Protein AF-A4NYS2-F1 (afdb_monomer)

Radius of gyration: 19.27 Å; Cα contacts (8 Å, |Δi|>4): 78; chains: 1; bounding box: 46×51×40 Å

InterPro domains:
  IPR000281 Helix-turn-helix protein RpiR [PF01418] (6-81)
  IPR000281 Helix-turn-helix protein RpiR [PS51071] (5-81)
  IPR009057 Homedomain-like superfamily [SSF46689] (6-81)
  IPR036388 Winged helix-like DNA-binding domain superfamily [G3DSA:1.10.10.10] (4-113)
  IPR046348 SIS domain superfamily [SSF53697] (89-141)
  IPR047640 HTH-type transcriptional regulator RpiR-like [PTHR30514] (5-140)

Sequence (148 aa):
MAKSGNVLNKIGSLYQSLTKSEKKIADTILRSPDLVSQCSLSEIAKHLQVGEATLVRFCRTIGFKGFSEFKLELSIELATKDNQDESILETEIMPSDDSLTIAQKLQTAVANVMEETINLLDLKQLEEVVKVLKKARRIFYLVWVHLA

Organism: NCBI:txid375063

Structure (mmCIF, N/CA/C/O backbone):
data_AF-A4NYS2-F1
#
_entry.id   AF-A4NYS2-F1
#
loop_
_atom_site.group_PDB
_atom_site.id
_atom_site.type_symbol
_atom_site.label_atom_id
_atom_site.label_alt_id
_atom_site.label_comp_id
_atom_site.label_asym_id
_atom_site.label_entity_id
_atom_site.label_seq_id
_atom_site.pdbx_PDB_ins_code
_atom_site.Cartn_x
_atom_site.Cartn_y
_atom_site.Cartn_z
_atom_site.occupancy
_atom_site.B_iso_or_equiv
_atom_site.auth_seq_id
_atom_site.auth_comp_id
_atom_site.auth_asym_id
_atom_site.auth_atom_id
_atom_site.pdbx_PDB_model_num
ATOM 1 N N . MET A 1 1 ? 9.224 2.122 13.155 1.00 27.45 1 MET A N 1
ATOM 2 C CA . MET A 1 1 ? 10.019 1.061 12.501 1.00 27.45 1 MET A CA 1
ATOM 3 C C . MET A 1 1 ? 9.475 0.890 11.094 1.00 27.45 1 MET A C 1
ATOM 5 O O . MET A 1 1 ? 8.298 1.169 10.905 1.00 27.45 1 MET A O 1
ATOM 9 N N . ALA A 1 2 ? 10.367 0.644 10.135 1.00 27.70 2 ALA A N 1
ATOM 10 C CA . ALA A 1 2 ? 10.236 0.958 8.710 1.00 27.70 2 ALA A CA 1
ATOM 11 C C . ALA A 1 2 ? 8.881 0.577 8.080 1.00 27.70 2 ALA A C 1
ATOM 13 O O . ALA A 1 2 ? 8.457 -0.571 8.164 1.00 27.70 2 ALA A O 1
ATOM 14 N N . LYS A 1 3 ? 8.224 1.550 7.431 1.00 39.72 3 LYS A N 1
ATOM 15 C CA . LYS A 1 3 ? 7.167 1.289 6.447 1.00 39.72 3 LYS A CA 1
ATOM 16 C C . LYS A 1 3 ? 7.878 0.762 5.204 1.00 39.72 3 LYS A C 1
ATOM 18 O O . LYS A 1 3 ? 8.388 1.557 4.431 1.00 39.72 3 LYS A O 1
ATOM 23 N N . SER A 1 4 ? 8.019 -0.553 5.073 1.00 43.78 4 SER A N 1
ATOM 24 C CA . SER A 1 4 ? 8.558 -1.113 3.832 1.00 43.78 4 SER A CA 1
ATOM 25 C C . SER A 1 4 ? 7.522 -0.959 2.719 1.00 43.78 4 SER A C 1
ATOM 27 O O . SER A 1 4 ? 6.316 -1.042 2.973 1.00 43.78 4 SER A O 1
ATOM 29 N N . GLY A 1 5 ? 8.025 -0.644 1.528 1.00 60.72 5 GLY A N 1
ATOM 30 C CA . GLY A 1 5 ? 7.305 -0.091 0.390 1.00 60.72 5 GLY A CA 1
ATOM 31 C C . GLY A 1 5 ? 6.092 -0.900 -0.048 1.00 60.72 5 GLY A C 1
ATOM 32 O O . GLY A 1 5 ? 6.140 -2.116 -0.194 1.00 60.72 5 GLY A O 1
ATOM 33 N N . ASN A 1 6 ? 4.994 -0.181 -0.262 1.00 74.94 6 ASN A N 1
ATOM 34 C CA . ASN A 1 6 ? 3.846 -0.675 -1.013 1.00 74.94 6 ASN A CA 1
ATOM 35 C C . ASN A 1 6 ? 3.058 0.505 -1.611 1.00 74.94 6 ASN A C 1
ATOM 37 O O . ASN A 1 6 ? 1.827 0.538 -1.605 1.00 74.94 6 ASN A O 1
ATOM 41 N N . VAL A 1 7 ? 3.770 1.539 -2.069 1.00 88.44 7 VAL A N 1
ATOM 42 C CA . VAL A 1 7 ? 3.211 2.722 -2.732 1.00 88.44 7 VAL A CA 1
ATOM 43 C C . VAL A 1 7 ? 2.395 2.292 -3.947 1.00 88.44 7 VAL A C 1
ATOM 45 O O . VAL A 1 7 ? 1.254 2.735 -4.091 1.00 88.44 7 VAL A O 1
ATOM 48 N N . LEU A 1 8 ? 2.926 1.390 -4.778 1.00 89.75 8 LEU A N 1
ATOM 49 C CA . LEU A 1 8 ? 2.234 0.927 -5.984 1.00 89.75 8 LEU A CA 1
ATOM 50 C C . LEU A 1 8 ? 0.983 0.100 -5.647 1.00 89.75 8 LEU A C 1
ATOM 52 O O . LEU A 1 8 ? -0.095 0.387 -6.172 1.00 89.75 8 LEU A O 1
ATOM 56 N N . ASN A 1 9 ? 1.066 -0.838 -4.696 1.00 83.94 9 ASN A N 1
ATOM 57 C CA . ASN A 1 9 ? -0.106 -1.608 -4.250 1.00 83.94 9 ASN A CA 1
ATOM 58 C C . ASN A 1 9 ? -1.157 -0.731 -3.556 1.00 83.94 9 ASN A C 1
ATOM 60 O O . ASN A 1 9 ? -2.364 -0.951 -3.696 1.00 83.94 9 ASN A O 1
ATOM 64 N N . LYS A 1 10 ? -0.738 0.320 -2.846 1.00 86.50 10 LYS A N 1
ATOM 65 C CA . LYS A 1 10 ? -1.662 1.287 -2.247 1.00 86.50 10 LYS A CA 1
ATOM 66 C C . LYS A 1 10 ? -2.410 2.090 -3.308 1.00 86.50 10 LYS A C 1
ATOM 68 O O . LYS A 1 10 ? -3.615 2.294 -3.181 1.00 86.50 10 LYS A O 1
ATOM 73 N N . ILE A 1 11 ? -1.724 2.503 -4.373 1.00 90.81 11 ILE A N 1
ATOM 74 C CA . ILE A 1 11 ? -2.371 3.141 -5.525 1.00 90.81 11 ILE A CA 1
ATOM 75 C C . ILE A 1 11 ? -3.354 2.164 -6.186 1.00 90.81 11 ILE A C 1
ATOM 77 O O . ILE A 1 11 ? -4.489 2.550 -6.457 1.00 90.81 11 ILE A O 1
ATOM 81 N N . GLY A 1 12 ? -2.958 0.901 -6.383 1.00 87.06 12 GLY A N 1
ATOM 82 C CA . GLY A 1 12 ? -3.810 -0.144 -6.960 1.00 87.06 12 GLY A CA 1
ATOM 83 C C . GLY A 1 12 ? -5.080 -0.418 -6.146 1.00 87.06 12 GLY A C 1
ATOM 84 O O . GLY A 1 12 ? -6.180 -0.419 -6.694 1.00 87.06 12 GLY A O 1
ATOM 85 N N . SER A 1 13 ? -4.956 -0.575 -4.825 1.00 85.69 13 SER A N 1
ATOM 86 C CA . SER A 1 13 ? -6.094 -0.863 -3.935 1.00 85.69 13 SER A CA 1
ATOM 87 C C . SER A 1 13 ? -7.088 0.297 -3.823 1.00 85.69 13 SER A C 1
ATOM 89 O O . SER A 1 13 ? -8.293 0.073 -3.721 1.00 85.69 13 SER A O 1
ATOM 91 N N . LEU A 1 14 ? -6.611 1.542 -3.905 1.00 88.44 14 LEU A N 1
ATOM 92 C CA . LEU A 1 14 ? -7.468 2.728 -3.903 1.00 88.44 14 LEU A CA 1
ATOM 93 C C . LEU A 1 14 ? -8.000 3.086 -5.293 1.00 88.44 14 LEU A C 1
ATOM 95 O O . LEU A 1 14 ? -8.907 3.914 -5.382 1.00 88.44 14 LEU A O 1
ATOM 99 N N . TYR A 1 15 ? -7.495 2.470 -6.366 1.00 91.19 15 TYR A N 1
ATOM 100 C CA . TYR A 1 15 ? -7.711 2.919 -7.742 1.00 91.19 15 TYR A CA 1
ATOM 101 C C . TYR A 1 15 ? -9.186 3.142 -8.087 1.00 91.19 15 TYR A C 1
ATOM 103 O O . TYR A 1 15 ? -9.545 4.156 -8.685 1.00 91.19 15 TYR A O 1
ATOM 111 N N . GLN A 1 16 ? -10.075 2.237 -7.668 1.00 91.56 16 GLN A N 1
ATOM 112 C CA . GLN A 1 16 ? -11.504 2.347 -7.977 1.00 91.56 16 GLN A CA 1
ATOM 113 C C . GLN A 1 16 ? -12.201 3.513 -7.267 1.00 91.56 16 GLN A C 1
ATOM 115 O O . GLN A 1 16 ? -13.175 4.044 -7.797 1.00 91.56 16 GLN A O 1
ATOM 120 N N . SER A 1 17 ? -11.675 3.947 -6.121 1.00 90.50 17 SER A N 1
ATOM 121 C CA . SER A 1 17 ? -12.186 5.090 -5.358 1.00 90.50 17 SER A CA 1
ATOM 122 C C . SER A 1 17 ? -11.699 6.449 -5.880 1.00 90.50 17 SER A C 1
ATOM 124 O O . SER A 1 17 ? -12.216 7.484 -5.463 1.00 90.50 17 SER A O 1
ATOM 126 N N . LEU A 1 18 ? -10.732 6.462 -6.804 1.00 92.00 18 LEU A N 1
ATOM 127 C CA . LEU A 1 18 ? -10.138 7.685 -7.337 1.00 92.00 18 LEU A CA 1
ATOM 128 C C . LEU A 1 18 ? -11.061 8.397 -8.336 1.00 92.00 18 LEU A C 1
ATOM 130 O O . LEU A 1 18 ? -11.731 7.775 -9.168 1.00 92.00 18 LEU A O 1
ATOM 134 N N . THR A 1 19 ? -11.027 9.730 -8.321 1.00 91.88 19 THR A N 1
ATOM 135 C CA . THR A 1 19 ? -11.664 10.558 -9.356 1.00 91.88 19 THR A CA 1
ATOM 136 C C . THR A 1 19 ? -10.990 10.366 -10.720 1.00 91.88 19 THR A C 1
ATOM 138 O O . THR A 1 19 ? -9.867 9.878 -10.817 1.00 91.88 19 THR A O 1
ATOM 141 N N . LYS A 1 20 ? -11.632 10.806 -11.813 1.00 89.44 20 LYS A N 1
ATOM 142 C CA . LYS A 1 20 ? -11.051 10.708 -13.171 1.00 89.44 20 LYS A CA 1
ATOM 143 C C . LYS A 1 20 ? -9.654 11.339 -13.270 1.00 8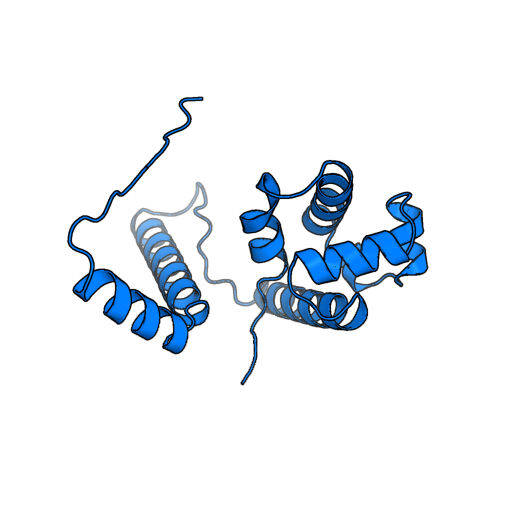9.44 20 LYS A C 1
ATOM 145 O O . LYS A 1 20 ? -8.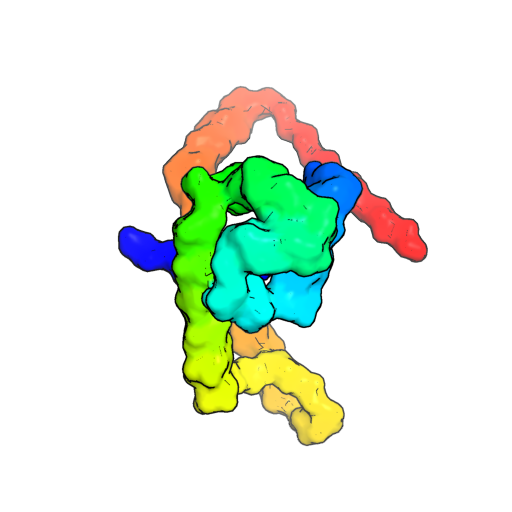761 10.764 -13.885 1.00 89.44 20 LYS A O 1
ATOM 150 N N . SER A 1 21 ? -9.467 12.505 -12.655 1.00 87.62 21 SER A N 1
ATOM 151 C CA . SER A 1 21 ? -8.180 13.208 -12.661 1.00 87.62 21 SER A CA 1
ATOM 152 C C . SER A 1 21 ? -7.123 12.478 -11.834 1.00 87.62 21 SER A C 1
ATOM 154 O O . SER A 1 21 ? -5.966 12.434 -12.233 1.00 87.62 21 SER A O 1
ATOM 156 N N . GLU A 1 22 ? -7.512 11.867 -10.714 1.00 92.56 22 GLU A N 1
ATOM 157 C CA 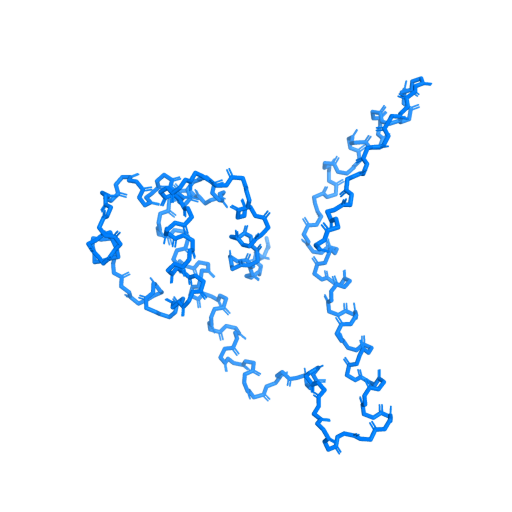. GLU A 1 22 ? -6.609 11.070 -9.877 1.00 92.56 22 GLU A CA 1
ATOM 158 C C . GLU A 1 22 ? -6.250 9.731 -10.529 1.00 92.56 22 GLU A C 1
ATOM 160 O O . GLU A 1 22 ? -5.099 9.319 -10.440 1.00 92.56 22 GLU A O 1
ATOM 165 N N . LYS A 1 23 ? -7.177 9.091 -11.256 1.00 94.31 23 LYS A N 1
ATOM 166 C CA . LYS A 1 23 ? -6.887 7.886 -12.049 1.00 94.31 23 LYS A CA 1
ATOM 167 C C . LYS A 1 23 ? -5.814 8.148 -13.103 1.00 94.31 23 LYS A C 1
ATOM 169 O O . LYS A 1 23 ? -4.884 7.366 -13.208 1.00 94.31 23 LYS A O 1
ATOM 174 N N . LYS A 1 24 ? -5.857 9.295 -13.795 1.00 91.50 24 LYS A N 1
ATOM 175 C CA . LYS A 1 24 ? -4.802 9.690 -14.751 1.00 91.50 24 LYS A CA 1
ATOM 176 C C . LYS A 1 24 ? -3.419 9.786 -14.089 1.00 91.50 24 LYS A C 1
ATOM 178 O O . LYS A 1 24 ? -2.412 9.389 -14.678 1.00 91.50 24 LYS A O 1
ATOM 183 N N . ILE A 1 25 ? -3.372 10.321 -12.867 1.00 94.19 25 ILE A N 1
ATOM 184 C CA . ILE A 1 25 ? -2.139 10.416 -12.077 1.00 94.19 25 ILE A CA 1
ATOM 185 C C . ILE A 1 25 ? -1.670 9.008 -11.686 1.00 94.19 25 ILE A C 1
ATOM 187 O O . ILE A 1 25 ? -0.519 8.660 -11.938 1.00 94.19 25 ILE A O 1
ATOM 191 N N . ALA A 1 26 ? -2.575 8.189 -11.144 1.00 94.31 26 ALA A N 1
ATOM 192 C CA . ALA A 1 26 ? -2.311 6.808 -10.754 1.00 94.31 26 ALA A CA 1
ATOM 193 C C . ALA A 1 26 ? -1.799 5.953 -11.923 1.00 94.31 26 ALA A C 1
ATOM 195 O O . ALA A 1 26 ? -0.769 5.307 -11.781 1.00 94.31 26 ALA A O 1
ATOM 196 N N . ASP A 1 27 ? -2.446 6.007 -13.089 1.00 92.94 27 ASP A N 1
ATOM 197 C CA . ASP A 1 27 ? -2.046 5.266 -14.292 1.00 92.94 27 ASP A CA 1
ATOM 198 C C . ASP A 1 27 ? -0.610 5.583 -14.709 1.00 92.94 27 ASP A C 1
ATOM 200 O O . ASP A 1 27 ? 0.147 4.695 -15.088 1.00 92.94 27 ASP A O 1
ATOM 204 N N . THR A 1 28 ? -0.222 6.854 -14.635 1.00 90.12 28 THR A N 1
ATOM 205 C CA . THR A 1 28 ? 1.131 7.279 -15.015 1.00 90.12 28 THR A CA 1
ATOM 206 C C . THR A 1 28 ? 2.169 6.778 -14.021 1.00 90.12 28 THR A C 1
ATOM 208 O O . THR A 1 28 ? 3.219 6.297 -14.433 1.00 90.12 28 THR A O 1
ATOM 211 N N . ILE A 1 29 ? 1.867 6.851 -12.721 1.00 92.12 29 ILE A N 1
ATOM 212 C CA . ILE A 1 29 ? 2.757 6.337 -11.674 1.00 92.12 29 ILE A CA 1
ATOM 213 C C . ILE A 1 29 ? 2.902 4.816 -11.797 1.00 92.12 29 ILE A C 1
ATOM 215 O O . ILE A 1 29 ? 4.014 4.313 -11.716 1.00 92.12 29 ILE A O 1
ATOM 219 N N . LEU A 1 30 ? 1.805 4.089 -12.036 1.00 90.62 30 LEU A N 1
ATOM 220 C CA . LEU A 1 30 ? 1.813 2.629 -12.176 1.00 90.62 30 LEU A CA 1
ATOM 221 C C . LEU A 1 30 ? 2.524 2.155 -13.451 1.00 90.62 30 LEU A C 1
ATOM 223 O O . LEU A 1 30 ? 3.140 1.095 -13.441 1.00 90.62 30 LEU A O 1
ATOM 227 N N . ARG A 1 31 ? 2.444 2.916 -14.551 1.00 91.12 31 ARG A N 1
ATOM 228 C CA . ARG A 1 31 ? 3.113 2.573 -15.820 1.00 91.12 31 ARG A CA 1
ATOM 229 C C . ARG A 1 31 ? 4.590 2.940 -15.854 1.00 91.12 31 ARG A C 1
ATOM 231 O O . ARG A 1 31 ? 5.336 2.338 -16.619 1.00 91.12 31 ARG A O 1
ATOM 238 N N . SER A 1 32 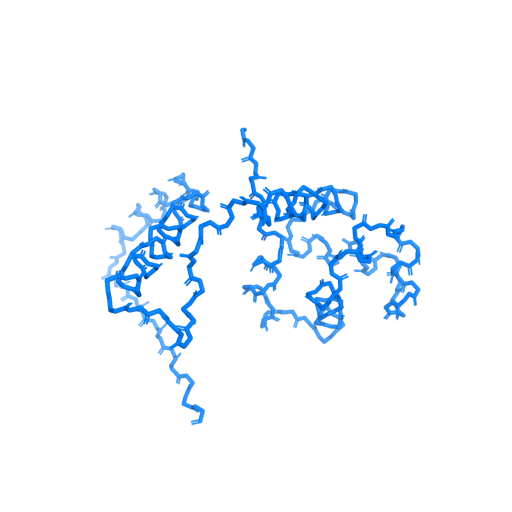? 5.000 3.976 -15.130 1.00 89.19 32 SER A N 1
ATOM 239 C CA . SER A 1 32 ? 6.364 4.512 -15.212 1.00 89.19 32 SER A CA 1
ATOM 240 C C . SER A 1 32 ? 6.846 5.019 -13.849 1.00 89.19 32 SER A C 1
ATOM 242 O O . SER A 1 32 ? 7.113 6.216 -13.700 1.00 89.19 32 SER A O 1
ATOM 244 N N . PRO A 1 33 ? 6.944 4.142 -12.836 1.00 90.38 33 PRO A N 1
ATOM 245 C CA . PRO A 1 33 ? 7.293 4.551 -11.480 1.00 90.38 33 PRO A CA 1
ATOM 246 C C . PRO A 1 33 ? 8.718 5.122 -11.384 1.00 90.38 33 PRO A C 1
ATOM 248 O O . PRO A 1 33 ? 8.931 6.080 -10.640 1.00 90.38 33 PRO A O 1
ATOM 251 N N . ASP A 1 34 ? 9.657 4.636 -12.201 1.00 89.88 34 ASP A N 1
ATOM 252 C CA . ASP A 1 34 ? 11.047 5.118 -12.263 1.00 89.88 34 ASP A CA 1
ATOM 253 C C . ASP A 1 34 ? 11.151 6.572 -12.721 1.00 89.88 34 ASP A C 1
ATOM 255 O O . ASP A 1 34 ? 11.895 7.373 -12.159 1.00 89.88 34 ASP A O 1
ATOM 259 N N . LEU A 1 35 ? 10.334 6.957 -13.705 1.00 89.12 35 LEU A N 1
ATOM 260 C CA . LEU A 1 35 ? 10.248 8.346 -14.152 1.00 89.12 35 LEU A CA 1
ATOM 261 C C . LEU A 1 35 ? 9.813 9.251 -12.989 1.00 89.12 35 LEU A C 1
ATOM 263 O O . LEU A 1 35 ? 10.387 10.315 -12.753 1.00 89.12 35 LEU A O 1
ATOM 267 N N . VAL A 1 36 ? 8.796 8.818 -12.240 1.00 90.31 36 VAL A N 1
ATOM 268 C CA . VAL A 1 36 ? 8.246 9.584 -11.115 1.00 90.31 36 VAL A CA 1
ATOM 269 C C . VAL A 1 36 ? 9.239 9.677 -9.955 1.00 90.31 36 VAL A C 1
ATOM 271 O O . VAL A 1 36 ? 9.326 10.724 -9.307 1.00 90.31 36 VAL A O 1
ATOM 274 N N . SER A 1 37 ? 10.020 8.624 -9.714 1.00 91.00 37 SER A N 1
ATOM 275 C CA . SER A 1 37 ? 11.044 8.597 -8.667 1.00 91.00 37 SER A CA 1
ATOM 276 C C . SER A 1 37 ? 12.262 9.470 -8.994 1.00 91.00 37 SER A C 1
ATOM 278 O O . SER A 1 37 ? 12.964 9.906 -8.082 1.00 91.00 37 SER A O 1
ATOM 280 N N . GLN A 1 38 ? 12.482 9.819 -10.264 1.00 90.12 38 GLN A N 1
ATOM 281 C CA . GLN A 1 38 ? 13.610 10.650 -10.692 1.00 90.12 38 GLN A CA 1
ATOM 282 C C . GLN A 1 38 ? 13.221 12.127 -10.867 1.00 90.12 38 GLN A C 1
ATOM 284 O O . GLN A 1 38 ? 13.932 13.011 -10.385 1.00 90.12 38 GLN A O 1
ATOM 289 N N . CYS A 1 39 ? 12.046 12.431 -11.419 1.00 91.94 39 CYS A N 1
ATOM 290 C CA . CYS A 1 39 ? 11.623 13.805 -11.717 1.00 91.94 39 CYS A CA 1
ATOM 291 C C . CYS A 1 39 ? 11.125 14.611 -10.500 1.00 91.94 39 CYS A C 1
ATOM 293 O O . CYS A 1 39 ? 10.662 14.086 -9.485 1.00 91.94 39 CYS A O 1
ATOM 295 N N . SER A 1 40 ? 11.211 15.933 -10.587 1.00 94.31 40 SER A N 1
ATOM 296 C CA . SER A 1 40 ? 10.654 16.877 -9.614 1.00 94.31 40 SER A CA 1
ATOM 297 C C . SER A 1 40 ? 9.122 16.986 -9.697 1.00 94.31 40 SER A C 1
ATOM 299 O O . SER A 1 40 ? 8.488 16.553 -10.661 1.00 94.31 40 SER A O 1
ATOM 301 N N . LEU A 1 41 ? 8.512 17.603 -8.676 1.00 93.88 41 LEU A N 1
ATOM 302 C CA . LEU A 1 41 ? 7.066 17.864 -8.615 1.00 93.88 41 LEU A CA 1
ATOM 303 C C . LEU A 1 41 ? 6.572 18.627 -9.853 1.00 93.88 41 LEU A C 1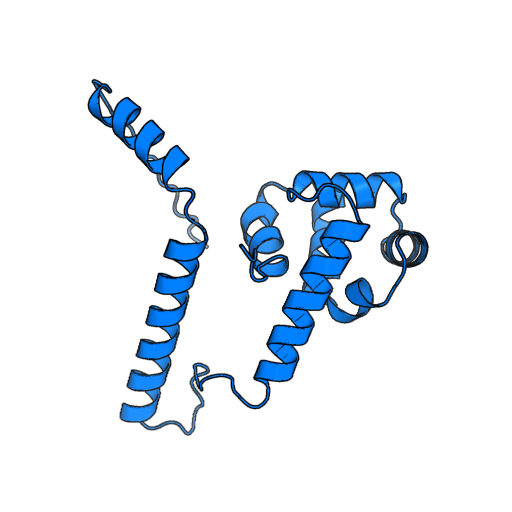
ATOM 305 O O . LEU A 1 41 ? 5.565 18.245 -10.446 1.00 93.88 41 LEU A O 1
ATOM 309 N N . SER A 1 42 ? 7.287 19.681 -10.246 1.00 94.75 42 SER A N 1
ATOM 310 C CA . SER A 1 42 ? 6.924 20.537 -11.377 1.00 94.75 42 SER A CA 1
ATOM 311 C C . SER A 1 42 ? 7.012 19.788 -12.710 1.00 94.75 42 SER A C 1
ATOM 313 O O . SER A 1 42 ? 6.120 19.907 -13.551 1.00 94.75 42 SER A O 1
ATOM 315 N N . GLU A 1 43 ? 8.039 18.957 -12.890 1.00 94.06 43 GLU A N 1
ATOM 316 C CA . GLU A 1 43 ? 8.224 18.128 -14.086 1.00 94.06 43 GLU A CA 1
ATOM 317 C C . GLU A 1 43 ? 7.121 17.078 -14.226 1.00 94.06 43 GLU A C 1
ATOM 319 O O . GLU A 1 43 ? 6.517 16.963 -15.294 1.00 94.06 43 GLU A O 1
ATOM 324 N N . ILE A 1 44 ? 6.789 16.367 -13.143 1.00 92.88 44 ILE A N 1
ATOM 325 C CA . ILE A 1 44 ? 5.715 15.366 -13.164 1.00 92.88 44 ILE A CA 1
ATOM 326 C C . ILE A 1 44 ? 4.348 16.019 -13.344 1.00 92.88 44 ILE A C 1
ATOM 328 O O . ILE A 1 44 ? 3.540 15.538 -14.139 1.00 92.88 44 ILE A O 1
ATOM 332 N N . ALA A 1 45 ? 4.087 17.143 -12.674 1.00 92.44 45 ALA A N 1
ATOM 333 C CA . ALA A 1 45 ? 2.855 17.903 -12.857 1.00 92.44 45 ALA A CA 1
ATOM 334 C C . ALA A 1 45 ? 2.678 18.332 -14.325 1.00 92.44 45 ALA A C 1
ATOM 336 O O . ALA A 1 45 ? 1.603 18.153 -14.905 1.00 92.44 45 ALA A O 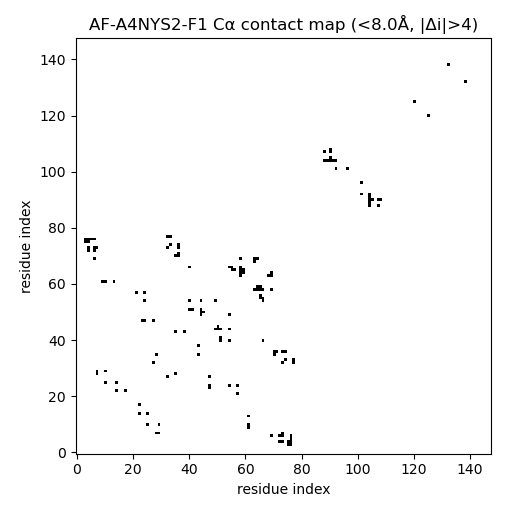1
ATOM 337 N N . LYS A 1 46 ? 3.758 18.801 -14.963 1.00 93.19 46 LYS A N 1
ATOM 338 C CA . LYS A 1 46 ? 3.774 19.159 -16.384 1.00 93.19 46 LYS A CA 1
ATOM 339 C C . LYS A 1 46 ? 3.553 17.948 -17.293 1.00 93.19 46 LYS A C 1
ATOM 341 O O . LYS A 1 46 ? 2.721 18.029 -18.194 1.00 93.19 46 LYS A O 1
ATOM 346 N N . HIS A 1 47 ? 4.236 16.831 -17.039 1.00 89.44 47 HIS A N 1
ATOM 347 C CA . HIS A 1 47 ? 4.074 15.584 -17.795 1.00 89.44 47 HIS A CA 1
ATOM 348 C C . HIS A 1 47 ? 2.625 15.070 -17.746 1.00 89.44 47 HIS A C 1
ATOM 350 O O . HIS A 1 47 ? 2.039 14.693 -18.758 1.00 89.44 47 HIS A O 1
ATOM 356 N N . LEU A 1 48 ? 2.007 15.140 -16.567 1.00 88.75 48 LEU A N 1
ATOM 357 C CA . LEU A 1 48 ? 0.622 14.739 -16.323 1.00 88.75 48 LEU A CA 1
ATOM 358 C C . LEU A 1 48 ? -0.422 15.750 -16.814 1.00 88.75 48 LEU A C 1
ATOM 360 O O . LEU A 1 48 ? -1.613 15.420 -16.873 1.00 88.75 48 LEU A O 1
ATOM 364 N N . GLN A 1 49 ? 0.002 16.965 -17.174 1.00 90.31 49 GLN A N 1
ATOM 365 C CA . GLN A 1 49 ? -0.866 18.113 -17.454 1.00 90.31 49 GLN A CA 1
ATOM 366 C C . GLN A 1 49 ? -1.835 18.393 -16.293 1.00 90.31 49 GLN A C 1
ATOM 368 O O . GLN A 1 49 ? -3.042 18.545 -16.481 1.00 90.31 49 GLN A O 1
ATOM 373 N N . VAL A 1 50 ? -1.303 18.420 -15.071 1.00 90.62 50 VAL A N 1
ATOM 374 C CA . VAL A 1 50 ? -2.034 18.770 -13.847 1.00 90.62 50 VAL A CA 1
ATOM 375 C C . VAL A 1 50 ? -1.299 19.885 -13.109 1.00 90.62 50 VAL A C 1
ATOM 377 O O . VAL A 1 50 ? -0.099 20.069 -13.276 1.00 90.62 50 VAL A O 1
ATOM 380 N N . GLY A 1 51 ? -2.003 20.642 -12.267 1.00 94.12 51 GLY A N 1
ATOM 381 C CA . GLY A 1 51 ? -1.339 21.594 -11.373 1.00 94.12 51 GLY A CA 1
ATOM 382 C C . GLY A 1 51 ? -0.565 20.876 -10.262 1.00 94.12 51 GLY A C 1
ATOM 383 O O . GLY A 1 51 ? -1.018 19.845 -9.764 1.00 94.12 51 GLY A O 1
ATOM 384 N N . GLU A 1 52 ? 0.549 21.448 -9.800 1.00 95.31 52 GLU A N 1
ATOM 385 C CA . GLU A 1 52 ? 1.347 20.892 -8.691 1.00 95.31 52 GLU A CA 1
ATOM 386 C C . GLU A 1 52 ? 0.504 20.652 -7.429 1.00 95.31 52 GLU A C 1
ATOM 388 O O . GLU A 1 52 ? 0.587 19.599 -6.800 1.00 95.31 52 GLU A O 1
ATOM 393 N N . ALA A 1 53 ? -0.401 21.583 -7.106 1.00 94.88 53 ALA A N 1
ATOM 394 C CA . ALA A 1 53 ? -1.339 21.438 -5.993 1.00 94.88 53 ALA A CA 1
ATOM 395 C C . ALA A 1 53 ? -2.272 20.222 -6.148 1.00 94.88 53 ALA A C 1
ATOM 397 O O . ALA A 1 53 ? -2.703 19.634 -5.158 1.00 94.88 53 ALA A O 1
ATOM 398 N N . THR A 1 54 ? -2.605 19.834 -7.380 1.00 94.06 54 THR A N 1
ATOM 399 C CA . THR A 1 54 ? -3.395 18.628 -7.660 1.00 94.06 54 THR A CA 1
ATOM 400 C C . THR A 1 54 ? -2.571 17.371 -7.413 1.00 94.06 54 THR A C 1
ATOM 402 O O . THR A 1 54 ? -3.077 16.457 -6.768 1.00 94.06 54 THR A O 1
ATOM 405 N N . LEU A 1 55 ? -1.298 17.347 -7.821 1.00 94.88 55 LEU A N 1
ATOM 406 C CA . LEU A 1 55 ? -0.417 16.212 -7.541 1.00 94.88 55 LEU A CA 1
ATOM 407 C C . LEU A 1 55 ? -0.159 16.049 -6.035 1.00 94.88 55 LEU A C 1
ATOM 409 O O . LEU A 1 55 ? -0.263 14.948 -5.503 1.00 94.88 55 LEU A O 1
ATOM 413 N N . VAL A 1 56 ? 0.075 17.148 -5.312 1.00 95.81 56 VAL A N 1
ATOM 414 C CA . VAL A 1 56 ? 0.233 17.118 -3.847 1.00 95.81 56 VAL A CA 1
ATOM 415 C C . VAL A 1 56 ? -1.044 16.638 -3.153 1.00 95.81 56 VAL A C 1
ATOM 417 O O . VAL A 1 56 ? -0.965 15.865 -2.196 1.00 95.81 56 VAL A O 1
ATOM 420 N N . ARG A 1 57 ? -2.225 17.069 -3.623 1.00 94.38 57 ARG A N 1
ATOM 421 C CA . ARG A 1 57 ? -3.509 16.566 -3.111 1.00 94.38 57 ARG A CA 1
ATOM 422 C C . ARG A 1 57 ? -3.667 15.073 -3.358 1.00 94.38 57 ARG A C 1
ATOM 424 O O . ARG A 1 57 ? -4.014 14.378 -2.416 1.00 94.38 57 ARG A O 1
ATOM 431 N N . PHE A 1 58 ? -3.331 14.582 -4.549 1.00 95.56 58 PHE A N 1
ATOM 432 C CA . PHE A 1 58 ? -3.345 13.150 -4.844 1.00 95.56 58 PHE A CA 1
ATOM 433 C C . PHE A 1 58 ? -2.456 12.358 -3.875 1.00 95.56 58 PHE A C 1
ATOM 435 O O . PHE A 1 58 ? -2.932 11.403 -3.266 1.00 95.56 58 PHE A O 1
ATOM 442 N N . CYS A 1 59 ? -1.207 12.791 -3.643 1.00 94.94 59 CYS A N 1
ATOM 443 C CA . CYS A 1 59 ? -0.315 12.146 -2.669 1.00 94.94 59 CYS A CA 1
ATOM 444 C C . CYS A 1 59 ? -0.944 12.078 -1.265 1.00 94.94 59 CYS A C 1
ATOM 446 O O . CYS A 1 59 ? -0.773 11.088 -0.557 1.00 94.94 59 CYS A O 1
ATOM 448 N N . ARG A 1 60 ? -1.712 13.104 -0.873 1.00 93.12 60 ARG A N 1
ATOM 449 C CA . ARG A 1 60 ? -2.480 13.112 0.382 1.00 93.12 60 ARG A CA 1
ATOM 450 C C . ARG A 1 60 ? -3.689 12.187 0.360 1.00 93.12 60 ARG A C 1
ATOM 452 O O . ARG A 1 60 ? -3.901 11.499 1.354 1.00 93.12 60 ARG A O 1
ATOM 459 N N . THR A 1 61 ? -4.430 12.116 -0.748 1.00 91.25 61 THR A N 1
ATOM 460 C CA . THR A 1 61 ? -5.542 11.167 -0.936 1.00 91.25 61 THR A CA 1
ATOM 461 C C . THR A 1 61 ? -5.075 9.732 -0.693 1.00 91.25 61 THR A C 1
ATOM 463 O O . THR A 1 61 ? -5.727 8.980 0.024 1.00 91.25 61 THR A O 1
ATOM 466 N N . ILE A 1 62 ? -3.898 9.369 -1.208 1.00 90.50 62 ILE A N 1
ATOM 467 C CA . ILE A 1 62 ? -3.309 8.036 -1.015 1.00 90.50 62 ILE A CA 1
ATOM 468 C C . ILE A 1 62 ? -2.498 7.919 0.294 1.00 90.50 62 ILE A C 1
ATOM 470 O O . ILE A 1 62 ? -1.800 6.932 0.516 1.00 90.50 62 ILE A O 1
ATOM 474 N N . GLY A 1 63 ? -2.605 8.890 1.207 1.00 89.31 63 GLY A N 1
ATOM 475 C CA . GLY A 1 63 ? -2.138 8.792 2.593 1.00 89.31 63 GLY A CA 1
ATOM 476 C C . GLY A 1 63 ? -0.671 9.147 2.858 1.00 89.31 63 GLY A C 1
ATOM 477 O O . GLY A 1 63 ? -0.117 8.643 3.837 1.00 89.31 63 GLY A O 1
ATOM 478 N N . PHE A 1 64 ? -0.055 9.991 2.028 1.00 93.00 64 PHE A N 1
ATOM 479 C CA . PHE A 1 64 ? 1.237 10.638 2.303 1.00 93.00 64 PHE A CA 1
ATOM 480 C C . PHE A 1 64 ? 1.040 12.113 2.683 1.00 93.00 64 PHE A C 1
ATOM 482 O O . PHE A 1 64 ? 0.068 12.757 2.306 1.00 93.00 64 PHE A O 1
ATOM 489 N N . LYS A 1 65 ? 1.980 12.711 3.410 1.00 90.38 65 LYS A N 1
ATOM 490 C CA . LYS A 1 65 ? 1.944 14.123 3.835 1.00 90.38 65 LYS A CA 1
ATOM 491 C C . LYS A 1 65 ? 2.087 15.094 2.657 1.00 90.38 65 LYS A C 1
ATOM 493 O O . LYS A 1 65 ? 1.594 16.228 2.711 1.00 90.38 65 LYS A O 1
ATOM 498 N N . GLY A 1 66 ? 2.732 14.650 1.581 1.00 93.88 66 GLY A N 1
ATOM 499 C CA . GLY A 1 66 ? 2.930 15.402 0.346 1.00 93.88 66 GLY A CA 1
ATOM 500 C C . GLY A 1 66 ? 3.831 14.660 -0.639 1.00 93.88 66 GLY A C 1
ATOM 501 O O . GLY A 1 66 ? 4.176 13.500 -0.421 1.00 93.88 66 GLY A O 1
ATOM 502 N N . PHE A 1 67 ? 4.229 15.349 -1.712 1.00 94.38 67 PHE A N 1
ATOM 503 C CA . PHE A 1 67 ? 5.003 14.750 -2.802 1.00 94.38 67 PHE A CA 1
ATOM 504 C C . PHE A 1 67 ? 6.390 14.256 -2.365 1.00 94.38 67 PHE A C 1
ATOM 506 O O . PHE A 1 67 ? 6.815 13.199 -2.807 1.00 94.38 67 PHE A O 1
ATOM 513 N N . SER A 1 68 ? 7.081 14.967 -1.468 1.00 93.12 68 SER A N 1
ATOM 514 C CA . SER A 1 68 ? 8.422 14.566 -1.013 1.00 93.12 68 SER A CA 1
ATOM 515 C C . SER A 1 68 ? 8.426 13.241 -0.246 1.00 93.12 68 SER A C 1
ATOM 517 O O . SER A 1 68 ? 9.291 12.410 -0.493 1.00 93.12 68 SER A O 1
ATOM 519 N N . GLU A 1 69 ? 7.456 13.026 0.653 1.00 93.31 69 GLU A N 1
ATOM 520 C CA . GLU A 1 69 ? 7.322 11.751 1.380 1.00 93.31 69 GLU A CA 1
ATOM 521 C C . GLU A 1 69 ? 6.906 10.630 0.421 1.00 93.31 69 GLU A C 1
ATOM 523 O O . GLU A 1 69 ? 7.504 9.564 0.438 1.00 93.31 69 GLU A O 1
ATOM 528 N N . PHE A 1 70 ? 5.951 10.899 -0.476 1.00 94.81 70 PHE A N 1
ATOM 529 C CA . PHE A 1 70 ? 5.565 9.957 -1.529 1.00 94.81 70 PHE A CA 1
ATOM 530 C C . PHE A 1 70 ? 6.763 9.527 -2.394 1.00 94.81 70 PHE A C 1
ATOM 532 O O . PHE A 1 70 ? 6.963 8.337 -2.614 1.00 94.81 70 PHE A O 1
ATOM 539 N N . LYS A 1 71 ? 7.571 10.486 -2.864 1.00 93.19 71 LYS A N 1
ATOM 540 C CA . LYS A 1 71 ? 8.724 10.223 -3.730 1.00 93.19 71 LYS A CA 1
ATOM 541 C C . LYS A 1 71 ? 9.792 9.411 -3.001 1.00 93.19 71 LYS A C 1
ATOM 543 O O . LYS A 1 71 ? 10.321 8.479 -3.586 1.00 93.19 71 LYS A O 1
ATOM 548 N N . LEU A 1 72 ? 10.069 9.730 -1.734 1.00 92.00 72 LEU A N 1
ATOM 549 C CA . LEU A 1 72 ? 11.011 8.968 -0.910 1.00 92.00 72 LEU A CA 1
ATOM 550 C C . LEU A 1 72 ? 10.589 7.499 -0.785 1.00 92.00 72 LEU A C 1
ATOM 552 O O . LEU A 1 72 ? 11.394 6.614 -1.048 1.00 92.00 72 LEU A O 1
ATOM 556 N N . GLU A 1 73 ? 9.332 7.249 -0.420 1.00 91.69 73 GLU A N 1
ATOM 557 C CA . GLU A 1 73 ? 8.803 5.890 -0.251 1.00 91.69 73 GLU A CA 1
ATOM 558 C C . GLU A 1 73 ? 8.782 5.120 -1.581 1.00 91.69 73 GLU A C 1
ATOM 560 O O . GLU A 1 73 ? 9.144 3.947 -1.615 1.00 91.69 73 GLU A O 1
ATOM 565 N N . LEU A 1 74 ? 8.440 5.788 -2.691 1.00 91.88 74 LEU A N 1
ATOM 566 C CA . LEU A 1 74 ? 8.494 5.191 -4.028 1.00 91.88 74 LEU A CA 1
ATOM 567 C C . LEU A 1 74 ? 9.934 4.841 -4.431 1.00 91.88 74 LEU A C 1
ATOM 569 O O . LEU A 1 74 ? 10.175 3.761 -4.958 1.00 91.88 74 LEU A O 1
ATOM 573 N N . SER A 1 75 ? 10.899 5.727 -4.171 1.00 90.44 75 SER A N 1
ATOM 574 C CA . SER A 1 75 ? 12.315 5.464 -4.442 1.00 90.44 75 SER A CA 1
ATOM 575 C C . SER A 1 75 ? 12.857 4.301 -3.611 1.00 90.44 75 SER A C 1
ATOM 577 O O . SER A 1 75 ? 13.642 3.515 -4.129 1.00 90.44 75 SER A O 1
ATOM 579 N N . ILE A 1 76 ? 12.441 4.175 -2.345 1.00 87.62 76 ILE A N 1
ATOM 580 C CA . ILE A 1 76 ? 12.806 3.032 -1.498 1.00 87.62 76 ILE A CA 1
ATOM 581 C C . ILE A 1 76 ? 12.223 1.743 -2.083 1.00 87.62 76 ILE A C 1
ATOM 583 O O . ILE A 1 76 ? 12.970 0.787 -2.245 1.00 87.62 76 ILE A O 1
ATOM 587 N N . GLU A 1 77 ? 10.933 1.731 -2.443 1.00 87.00 77 GLU A N 1
ATOM 588 C CA . GLU A 1 77 ? 10.266 0.561 -3.034 1.00 87.00 77 GLU A CA 1
ATOM 589 C C . GLU A 1 77 ? 10.949 0.095 -4.327 1.00 87.00 77 GLU A C 1
ATOM 591 O O . GLU A 1 77 ? 11.212 -1.097 -4.490 1.00 87.00 77 GLU A O 1
ATOM 596 N N . LEU A 1 78 ? 11.286 1.029 -5.221 1.00 86.00 78 LEU A N 1
ATOM 597 C CA . LEU A 1 78 ? 11.979 0.719 -6.473 1.00 86.00 78 LEU A CA 1
ATOM 598 C C . LEU A 1 78 ? 13.408 0.228 -6.230 1.00 86.00 78 LEU A C 1
ATOM 600 O O . LEU A 1 78 ? 13.797 -0.790 -6.782 1.00 86.00 78 LEU A O 1
ATOM 604 N N . ALA A 1 79 ? 14.158 0.860 -5.324 1.00 81.56 79 ALA A N 1
ATOM 605 C CA . ALA A 1 79 ? 15.495 0.390 -4.970 1.00 81.56 79 ALA A CA 1
ATOM 606 C C . ALA A 1 79 ? 15.468 -1.001 -4.316 1.00 81.56 79 ALA A C 1
ATOM 608 O O . ALA A 1 79 ? 16.378 -1.800 -4.524 1.00 81.56 79 ALA A O 1
ATOM 609 N N . THR A 1 80 ? 14.438 -1.319 -3.524 1.00 70.88 80 THR A N 1
ATOM 610 C CA . THR A 1 80 ? 14.272 -2.669 -2.972 1.00 70.88 80 THR A CA 1
ATOM 611 C C . THR A 1 80 ? 13.865 -3.695 -4.019 1.00 70.88 80 THR A C 1
ATOM 613 O O . THR A 1 80 ? 14.227 -4.846 -3.823 1.00 70.88 80 THR A O 1
ATOM 616 N N . LYS A 1 81 ? 13.179 -3.292 -5.102 1.00 65.44 81 LYS A N 1
ATOM 617 C CA . LYS A 1 81 ? 12.870 -4.140 -6.267 1.00 65.44 81 LYS A CA 1
ATOM 618 C C . LYS A 1 81 ? 14.089 -4.374 -7.166 1.00 65.44 81 LYS A C 1
ATOM 620 O O . LYS A 1 81 ? 14.332 -5.510 -7.542 1.00 65.44 81 LYS A O 1
ATOM 625 N N . ASP A 1 82 ? 14.903 -3.353 -7.422 1.00 55.44 82 ASP A N 1
ATOM 626 C CA . ASP A 1 82 ? 16.114 -3.488 -8.250 1.00 55.44 82 ASP A CA 1
ATOM 627 C C . ASP A 1 82 ? 17.192 -4.344 -7.560 1.00 55.44 82 ASP A C 1
ATOM 629 O O . ASP A 1 82 ? 17.841 -5.171 -8.191 1.00 55.44 82 ASP A O 1
ATOM 633 N N . ASN A 1 83 ? 17.359 -4.228 -6.234 1.00 46.50 83 ASN A N 1
ATOM 634 C CA . ASN A 1 83 ? 18.232 -5.140 -5.463 1.00 46.50 83 ASN A CA 1
ATOM 635 C C . ASN A 1 83 ? 17.639 -6.555 -5.312 1.00 46.50 83 ASN A C 1
ATOM 637 O O . ASN A 1 83 ? 18.288 -7.487 -4.833 1.00 46.50 83 ASN A O 1
ATOM 641 N N . GLN A 1 84 ? 16.381 -6.698 -5.699 1.00 43.16 84 GLN A N 1
ATOM 642 C CA . GLN A 1 84 ? 15.655 -7.944 -5.788 1.00 43.16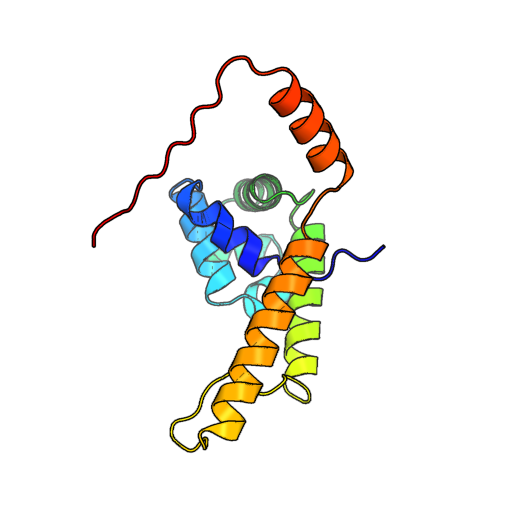 84 GLN A CA 1
ATOM 643 C C . GLN A 1 84 ? 15.807 -8.566 -7.187 1.00 43.16 84 GLN A C 1
ATOM 645 O O . GLN A 1 84 ? 15.595 -9.757 -7.308 1.00 43.16 84 GLN A O 1
ATOM 650 N N . ASP A 1 85 ? 16.327 -7.894 -8.216 1.00 39.84 85 ASP A N 1
ATOM 651 C CA . ASP A 1 85 ? 16.634 -8.580 -9.488 1.00 39.84 85 ASP A CA 1
ATOM 652 C C . ASP A 1 85 ? 17.806 -9.584 -9.380 1.00 39.84 85 ASP A C 1
ATOM 654 O O . ASP A 1 85 ? 17.936 -10.474 -10.217 1.00 39.84 85 ASP A O 1
ATOM 658 N N . GLU A 1 86 ? 18.603 -9.543 -8.303 1.00 40.22 86 GLU A N 1
ATOM 659 C CA . GLU A 1 86 ? 19.540 -10.628 -7.950 1.00 40.22 86 GLU A CA 1
ATOM 660 C C . GLU A 1 86 ? 18.982 -11.604 -6.888 1.00 40.22 86 GLU A C 1
ATOM 662 O O . GLU A 1 86 ? 19.627 -12.607 -6.578 1.00 40.22 86 GLU A O 1
ATOM 667 N N . SER A 1 87 ? 17.793 -11.355 -6.314 1.00 37.44 87 SER A N 1
ATOM 668 C CA . SER A 1 87 ? 17.249 -12.170 -5.207 1.00 37.44 87 SER A CA 1
ATOM 669 C C . SER A 1 87 ? 15.721 -12.336 -5.126 1.00 37.44 87 SER A C 1
ATOM 671 O O . SER A 1 87 ? 15.227 -12.855 -4.122 1.00 37.44 87 SER A O 1
ATOM 673 N N . ILE A 1 88 ? 14.951 -11.996 -6.166 1.00 45.91 88 ILE A N 1
ATOM 674 C CA . ILE A 1 88 ? 13.572 -12.452 -6.368 1.00 45.91 88 ILE A CA 1
ATOM 675 C C . ILE A 1 88 ? 13.709 -13.940 -6.628 1.00 45.91 88 ILE A C 1
ATOM 677 O O . ILE A 1 88 ? 13.862 -14.404 -7.751 1.00 45.91 88 ILE A O 1
ATOM 681 N N . LEU A 1 89 ? 13.741 -14.688 -5.527 1.00 49.88 89 LEU A N 1
ATOM 682 C CA . LEU A 1 89 ? 12.660 -15.590 -5.166 1.00 49.88 89 LEU A CA 1
ATOM 683 C C . LEU A 1 89 ? 11.718 -15.810 -6.348 1.00 49.88 89 LEU A C 1
ATOM 685 O O . LEU A 1 89 ? 10.641 -15.220 -6.435 1.00 49.88 89 LEU A O 1
ATOM 689 N N . GLU A 1 90 ? 12.211 -16.632 -7.267 1.00 57.91 90 GLU A N 1
ATOM 690 C CA . GLU A 1 90 ? 11.510 -17.417 -8.265 1.00 57.91 90 GLU A CA 1
ATOM 691 C C . GLU A 1 90 ? 10.064 -17.699 -7.820 1.00 57.91 90 GLU A C 1
ATOM 693 O O . GLU A 1 90 ? 9.773 -18.691 -7.166 1.00 57.91 90 GLU A O 1
ATOM 698 N N . THR A 1 91 ? 9.136 -16.791 -8.107 1.00 66.88 91 THR A N 1
ATOM 699 C CA . THR A 1 91 ? 7.693 -16.984 -7.867 1.00 66.88 91 THR A CA 1
ATOM 700 C C . THR A 1 91 ? 6.925 -16.950 -9.179 1.00 66.88 91 THR A C 1
ATOM 702 O O . THR A 1 91 ? 5.818 -17.480 -9.263 1.00 66.88 91 THR A O 1
ATOM 705 N N . GLU A 1 92 ? 7.538 -16.402 -10.230 1.00 79.00 92 GLU A N 1
ATOM 706 C CA . GLU A 1 92 ? 7.007 -16.439 -11.581 1.00 79.00 92 GLU A CA 1
ATOM 707 C C . GLU A 1 92 ? 7.141 -17.850 -12.165 1.00 79.00 92 GLU A C 1
ATOM 709 O O . GLU A 1 92 ? 8.244 -18.387 -12.311 1.00 79.00 92 GLU A O 1
ATOM 714 N N . ILE A 1 93 ? 5.998 -18.463 -12.476 1.00 83.31 93 ILE A N 1
ATOM 715 C CA . ILE A 1 93 ? 5.938 -19.791 -13.086 1.00 83.31 93 ILE A CA 1
ATOM 716 C C . ILE A 1 93 ? 6.285 -19.670 -14.569 1.00 83.3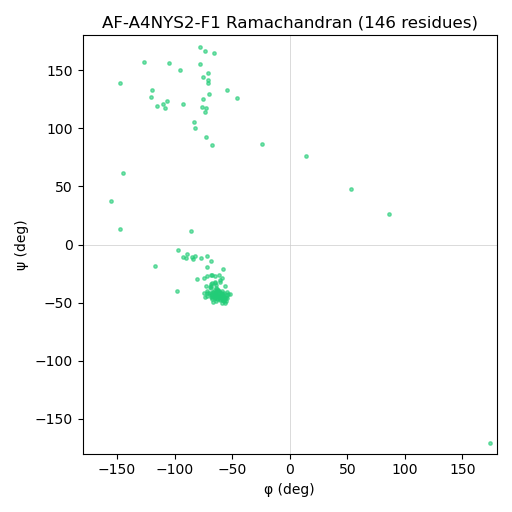1 93 ILE A C 1
ATOM 718 O O . ILE A 1 93 ? 5.568 -19.022 -15.331 1.00 83.31 93 ILE A O 1
ATOM 722 N N . MET A 1 94 ? 7.361 -20.335 -14.977 1.00 86.94 94 MET A N 1
ATOM 723 C CA . MET A 1 94 ? 7.828 -20.402 -16.355 1.00 86.94 94 MET A CA 1
ATOM 724 C C . MET A 1 94 ? 7.310 -21.662 -17.057 1.00 86.94 94 MET A C 1
ATOM 726 O O . MET A 1 94 ? 7.163 -22.705 -16.420 1.00 86.94 94 MET A O 1
ATOM 730 N N . PRO A 1 95 ? 7.104 -21.633 -18.390 1.00 85.75 95 PRO A N 1
ATOM 731 C CA . PRO A 1 95 ? 6.706 -22.820 -19.155 1.00 85.75 95 PRO A CA 1
ATOM 732 C C . PRO A 1 95 ? 7.681 -24.002 -19.049 1.00 85.75 95 PRO A C 1
ATOM 734 O O . PRO A 1 95 ? 7.309 -25.131 -19.355 1.00 85.75 95 PRO A O 1
ATOM 737 N N . SER A 1 96 ? 8.933 -23.735 -18.670 1.00 89.94 96 SER A N 1
ATOM 738 C CA . SER A 1 96 ? 9.996 -24.724 -18.490 1.00 89.94 96 SER A CA 1
ATOM 739 C C . SER A 1 96 ? 10.067 -25.325 -17.085 1.00 89.94 96 SER A C 1
ATOM 741 O O . SER A 1 96 ? 10.864 -26.238 -16.882 1.00 89.94 96 SER A O 1
ATOM 743 N N . ASP A 1 97 ? 9.304 -24.810 -16.119 1.00 88.31 97 ASP A N 1
ATOM 744 C CA . ASP A 1 97 ? 9.355 -25.298 -14.742 1.00 88.31 97 ASP A CA 1
ATOM 745 C C . ASP A 1 97 ? 8.740 -26.694 -14.631 1.00 88.31 97 ASP A C 1
ATOM 747 O O . ASP A 1 97 ? 7.677 -26.979 -15.191 1.00 88.31 97 ASP A O 1
ATOM 751 N N . ASP A 1 98 ? 9.380 -27.561 -13.849 1.00 93.94 98 ASP A N 1
ATOM 752 C CA . ASP A 1 98 ? 8.774 -28.828 -13.467 1.00 93.94 98 ASP A CA 1
ATOM 753 C C . ASP A 1 98 ? 7.731 -28.648 -12.346 1.00 93.94 98 ASP A C 1
ATOM 755 O O . ASP A 1 98 ? 7.592 -27.591 -11.723 1.00 93.94 98 ASP A O 1
ATOM 759 N N . SER A 1 99 ? 6.966 -29.706 -12.068 1.00 94.81 99 SER A N 1
ATOM 760 C CA . SER A 1 99 ? 5.896 -29.670 -11.067 1.00 94.81 99 SER A CA 1
ATOM 761 C C . SER A 1 99 ? 6.371 -29.339 -9.647 1.00 94.81 99 SER A C 1
ATOM 763 O O . SER A 1 99 ? 5.609 -28.749 -8.881 1.00 94.81 99 SER A O 1
ATOM 765 N N . LEU A 1 100 ? 7.594 -29.735 -9.274 1.00 91.56 100 LEU A N 1
ATOM 766 C CA . LEU A 1 100 ? 8.141 -29.458 -7.946 1.00 91.56 100 LEU A CA 1
ATOM 767 C C . LEU A 1 100 ? 8.525 -27.983 -7.840 1.00 91.56 100 LEU A C 1
ATOM 769 O O . LEU A 1 100 ? 8.148 -27.336 -6.862 1.00 91.56 100 LEU A O 1
ATOM 773 N N . THR A 1 101 ? 9.192 -27.448 -8.864 1.00 88.06 101 THR A N 1
ATOM 774 C CA . THR A 1 101 ? 9.504 -26.022 -8.962 1.00 88.06 101 THR A CA 1
ATOM 775 C C . THR A 1 101 ? 8.224 -25.199 -8.871 1.00 88.06 101 THR A C 1
ATOM 777 O O . THR A 1 101 ? 8.117 -24.345 -7.998 1.00 88.06 101 THR A O 1
ATOM 780 N N . ILE A 1 102 ? 7.193 -25.515 -9.662 1.00 90.56 102 ILE A N 1
ATOM 781 C CA . ILE A 1 102 ? 5.902 -24.804 -9.617 1.00 90.56 102 ILE A CA 1
ATOM 782 C C . ILE A 1 102 ? 5.302 -24.801 -8.203 1.00 90.56 102 ILE A C 1
ATOM 784 O O . ILE A 1 102 ? 4.848 -23.758 -7.726 1.00 90.56 102 ILE A O 1
ATOM 788 N N . ALA A 1 103 ? 5.312 -25.944 -7.510 1.00 89.75 103 ALA A N 1
ATOM 789 C CA . ALA A 1 103 ? 4.791 -26.038 -6.147 1.00 89.75 103 ALA A CA 1
ATOM 790 C C . ALA A 1 103 ? 5.571 -25.150 -5.159 1.00 89.75 103 ALA A C 1
ATOM 792 O O . ALA A 1 103 ? 4.962 -24.501 -4.307 1.00 89.75 103 ALA A O 1
ATOM 793 N N . GLN A 1 104 ? 6.898 -25.084 -5.292 1.00 87.69 104 GLN A N 1
ATOM 794 C CA . GLN A 1 104 ? 7.762 -24.232 -4.468 1.00 87.69 104 GLN A CA 1
ATOM 795 C C . GLN A 1 104 ? 7.549 -22.745 -4.764 1.00 87.69 104 GLN A C 1
ATOM 797 O O . GLN A 1 104 ? 7.377 -21.955 -3.835 1.00 87.69 104 GLN A O 1
ATOM 802 N N . LYS A 1 105 ? 7.475 -22.366 -6.045 1.00 86.94 105 LYS A N 1
ATOM 803 C CA . LYS A 1 105 ? 7.173 -20.993 -6.472 1.00 86.94 105 LYS A CA 1
ATOM 804 C C . LYS A 1 105 ? 5.831 -20.524 -5.903 1.00 86.94 105 LYS A C 1
ATOM 806 O O . LYS A 1 105 ? 5.736 -19.440 -5.330 1.00 86.94 105 LYS A O 1
ATOM 811 N N . LEU A 1 106 ? 4.805 -21.377 -5.976 1.00 90.19 106 LEU A N 1
ATOM 812 C CA . LEU A 1 106 ? 3.482 -21.086 -5.423 1.00 90.19 106 LEU A CA 1
ATOM 813 C C . LEU A 1 106 ? 3.505 -20.962 -3.893 1.00 90.19 106 LEU A C 1
ATOM 815 O O . LEU A 1 106 ? 2.893 -20.045 -3.348 1.00 90.19 106 LEU A O 1
ATOM 819 N N . GLN A 1 107 ? 4.208 -21.859 -3.197 1.00 90.31 107 GLN A N 1
ATOM 820 C CA . GLN A 1 107 ? 4.350 -21.792 -1.741 1.00 90.31 107 GLN A CA 1
ATOM 821 C C . GLN A 1 107 ? 4.975 -20.463 -1.310 1.00 90.31 107 GLN A C 1
ATOM 823 O O . GLN A 1 107 ? 4.441 -19.799 -0.420 1.00 90.31 107 GLN A O 1
ATOM 828 N N . THR A 1 108 ? 6.070 -20.068 -1.959 1.00 86.00 108 THR A N 1
ATOM 829 C CA . THR A 1 108 ? 6.762 -18.804 -1.691 1.00 86.00 108 THR A CA 1
ATOM 830 C C . THR A 1 108 ? 5.847 -17.613 -1.957 1.00 86.00 108 THR A C 1
ATOM 832 O O . THR A 1 108 ? 5.718 -16.739 -1.105 1.00 86.00 108 THR A O 1
ATOM 835 N N . ALA A 1 109 ? 5.131 -17.606 -3.086 1.00 83.62 109 ALA A N 1
ATOM 836 C CA . ALA A 1 109 ? 4.189 -16.537 -3.411 1.00 83.62 109 ALA A CA 1
ATOM 837 C C . ALA A 1 109 ? 3.090 -16.388 -2.342 1.00 83.62 109 ALA A C 1
ATOM 839 O O . ALA A 1 109 ? 2.798 -15.278 -1.897 1.00 83.62 109 ALA A O 1
ATOM 840 N N . VAL A 1 110 ? 2.507 -17.500 -1.882 1.00 87.94 110 VAL A N 1
ATOM 841 C CA . VAL A 1 110 ? 1.486 -17.487 -0.821 1.00 87.94 110 VAL A CA 1
ATOM 842 C C . VAL A 1 110 ? 2.067 -16.995 0.506 1.00 87.94 110 VAL A C 1
ATOM 844 O O . VAL A 1 110 ? 1.428 -16.189 1.181 1.00 87.94 110 VAL A O 1
ATOM 847 N N . ALA A 1 111 ? 3.267 -17.449 0.877 1.00 87.81 111 ALA A N 1
ATOM 848 C CA . ALA A 1 111 ? 3.931 -17.030 2.108 1.00 87.81 111 ALA A CA 1
ATOM 849 C C . ALA A 1 111 ? 4.199 -15.518 2.119 1.00 87.81 111 ALA A C 1
ATOM 851 O O . ALA A 1 111 ? 3.866 -14.851 3.099 1.00 87.81 111 ALA A O 1
ATOM 852 N N . ASN A 1 112 ? 4.691 -14.972 1.004 1.00 81.88 112 ASN A N 1
ATOM 853 C CA . ASN A 1 112 ? 4.946 -13.540 0.855 1.00 81.88 112 ASN A CA 1
ATOM 854 C C . ASN A 1 112 ? 3.656 -12.725 1.023 1.00 81.88 112 ASN A C 1
ATOM 856 O O . ASN A 1 112 ? 3.617 -11.773 1.799 1.00 81.88 112 ASN A O 1
ATOM 860 N N . VAL A 1 113 ? 2.561 -13.139 0.372 1.00 83.50 113 VAL A N 1
ATOM 861 C CA . VAL A 1 113 ? 1.258 -12.463 0.509 1.00 83.50 113 VAL A CA 1
ATOM 862 C C . VAL A 1 113 ? 0.741 -12.517 1.950 1.00 83.50 113 VAL A C 1
ATOM 864 O O . VAL A 1 113 ? 0.178 -11.535 2.443 1.00 83.50 113 VAL A O 1
ATOM 867 N N . MET A 1 114 ? 0.923 -13.640 2.651 1.00 85.50 114 MET A N 1
ATOM 868 C CA . MET A 1 114 ? 0.551 -13.750 4.065 1.00 85.50 114 MET A CA 1
ATOM 869 C C . MET A 1 114 ? 1.370 -12.801 4.944 1.00 85.50 114 MET A C 1
ATOM 871 O O . MET A 1 114 ? 0.799 -12.111 5.791 1.00 85.50 114 MET A O 1
ATOM 875 N N . GLU A 1 115 ? 2.683 -12.741 4.730 1.00 85.06 115 GLU A N 1
ATOM 876 C CA . GLU A 1 115 ? 3.579 -11.857 5.471 1.00 85.06 115 GLU A CA 1
ATOM 877 C C . GLU A 1 115 ? 3.235 -10.381 5.233 1.00 85.06 115 GLU A C 1
ATOM 879 O O . GLU A 1 115 ? 3.055 -9.620 6.187 1.00 85.06 115 GLU A O 1
ATOM 884 N N . GLU A 1 116 ? 3.037 -9.982 3.975 1.00 78.75 116 GLU A N 1
ATOM 885 C CA . GLU A 1 116 ? 2.591 -8.633 3.621 1.00 78.75 116 GLU A CA 1
ATOM 886 C C . GLU A 1 116 ? 1.248 -8.284 4.266 1.00 78.75 116 GLU A C 1
ATOM 888 O O . GLU A 1 116 ? 1.091 -7.198 4.827 1.00 78.75 116 GLU A O 1
ATOM 893 N N . THR A 1 117 ? 0.287 -9.213 4.244 1.00 85.56 117 THR A N 1
ATOM 894 C CA . THR A 1 117 ? -1.026 -9.010 4.869 1.00 85.56 117 THR A CA 1
ATOM 895 C C . THR A 1 117 ? -0.879 -8.708 6.357 1.00 85.56 117 THR A C 1
ATOM 897 O O . THR A 1 117 ? -1.483 -7.755 6.844 1.00 85.56 117 THR A O 1
ATOM 900 N N . ILE A 1 118 ? -0.052 -9.472 7.078 1.00 89.00 118 ILE A N 1
ATOM 901 C CA . ILE A 1 118 ? 0.206 -9.246 8.506 1.00 89.00 118 ILE A CA 1
ATOM 902 C C . ILE A 1 118 ? 0.879 -7.888 8.727 1.00 89.00 118 ILE A C 1
ATOM 904 O O . ILE A 1 118 ? 0.468 -7.139 9.614 1.00 89.00 118 ILE A O 1
ATOM 908 N N . ASN A 1 119 ? 1.868 -7.544 7.902 1.00 82.00 119 ASN A N 1
ATOM 909 C CA . ASN A 1 119 ? 2.619 -6.294 8.018 1.00 82.00 119 ASN A CA 1
ATOM 910 C C . ASN A 1 119 ? 1.764 -5.040 7.763 1.00 82.00 119 ASN A C 1
ATOM 912 O O . ASN A 1 119 ? 2.064 -3.970 8.294 1.00 82.00 119 ASN A O 1
ATOM 916 N N . LEU A 1 120 ? 0.691 -5.157 6.976 1.00 82.19 120 LEU A N 1
ATOM 917 C CA . LEU A 1 120 ? -0.239 -4.061 6.692 1.00 82.19 120 LEU A CA 1
ATOM 918 C C . LEU A 1 120 ? -1.326 -3.872 7.765 1.00 82.19 120 LEU A C 1
ATOM 920 O O . LEU A 1 120 ? -2.010 -2.844 7.757 1.00 82.19 120 LEU A O 1
ATOM 924 N N . LEU A 1 121 ? -1.508 -4.824 8.687 1.00 89.81 121 LEU A N 1
ATOM 925 C CA . LEU A 1 121 ? -2.528 -4.730 9.733 1.00 89.81 121 LEU A CA 1
ATOM 926 C C . LEU A 1 121 ? -2.128 -3.739 10.836 1.00 89.81 121 LEU A C 1
ATOM 928 O O . LEU A 1 121 ? -1.117 -3.896 11.519 1.00 89.81 121 LEU A O 1
ATOM 932 N N . ASP A 1 122 ? -2.997 -2.764 11.110 1.00 90.88 122 ASP A N 1
ATOM 933 C CA . ASP A 1 122 ? -2.948 -2.005 12.361 1.00 90.88 122 ASP A CA 1
ATOM 934 C C . ASP A 1 122 ? -3.651 -2.805 13.468 1.00 90.88 122 ASP A C 1
ATOM 936 O O . ASP A 1 122 ? -4.881 -2.809 13.582 1.00 90.88 122 ASP A O 1
ATOM 940 N N . LEU A 1 123 ? -2.858 -3.476 14.307 1.00 92.38 123 LEU A N 1
ATOM 941 C CA . LEU A 1 123 ? -3.374 -4.321 15.387 1.00 92.38 123 LEU A CA 1
ATOM 942 C C . LEU A 1 123 ? -4.215 -3.550 16.415 1.00 92.38 123 LEU A C 1
ATOM 944 O O . LEU A 1 123 ? -5.109 -4.131 17.026 1.00 92.38 123 LEU A O 1
ATOM 948 N N . LYS A 1 124 ? -3.990 -2.241 16.598 1.00 94.00 124 LYS A N 1
ATOM 949 C CA . LYS A 1 124 ? -4.823 -1.440 17.509 1.00 94.00 124 LYS A CA 1
ATOM 950 C C . LYS A 1 124 ? -6.210 -1.221 16.921 1.00 94.00 124 LYS A C 1
ATOM 952 O O . LYS A 1 124 ? -7.200 -1.373 17.631 1.00 94.00 124 LYS A O 1
ATOM 957 N N . GLN A 1 125 ? -6.287 -0.890 15.632 1.00 95.88 125 GLN A N 1
ATOM 958 C CA . GLN A 1 125 ? -7.574 -0.758 14.945 1.00 95.88 125 GLN A CA 1
ATOM 959 C C . GLN A 1 125 ? -8.324 -2.090 14.910 1.00 95.88 125 GLN A C 1
ATOM 961 O O . GLN A 1 125 ? -9.531 -2.110 15.150 1.00 95.88 125 GLN A O 1
ATOM 966 N N . LEU A 1 126 ? -7.617 -3.201 14.682 1.00 96.00 126 LEU A N 1
ATOM 967 C CA . LEU A 1 126 ? -8.210 -4.537 14.693 1.00 96.00 126 LEU A CA 1
ATOM 968 C C . LEU A 1 126 ? -8.891 -4.851 16.036 1.00 96.00 126 LEU A C 1
ATOM 970 O O . LEU A 1 126 ? -10.050 -5.263 16.053 1.00 96.00 126 LEU A O 1
ATOM 974 N N . GLU A 1 127 ? -8.215 -4.596 17.159 1.00 97.31 127 GLU A N 1
ATOM 975 C CA . GLU A 1 127 ? -8.779 -4.799 18.501 1.00 97.31 127 GLU A CA 1
ATOM 976 C C . GLU A 1 127 ? -10.023 -3.934 18.766 1.00 97.31 127 GLU A C 1
ATOM 978 O O . GLU A 1 127 ? -11.012 -4.404 19.338 1.00 97.31 127 GLU A O 1
ATOM 983 N N . GLU A 1 128 ? -10.028 -2.677 18.317 1.00 97.56 128 GLU A N 1
ATOM 984 C CA . GLU A 1 128 ? -11.210 -1.815 18.431 1.00 97.56 128 GLU A CA 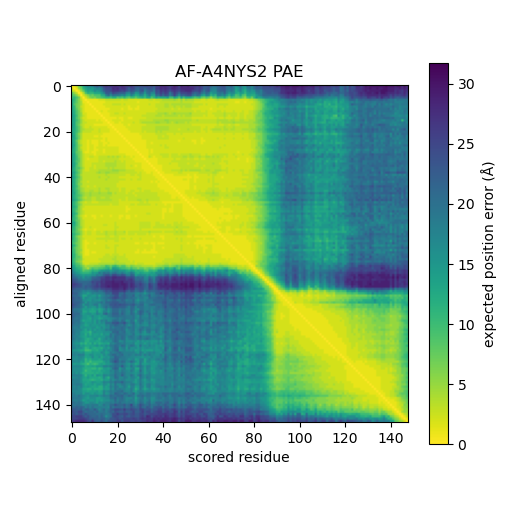1
ATOM 985 C C . GLU A 1 128 ? -12.387 -2.342 17.597 1.00 97.56 128 GLU A C 1
ATOM 987 O O . GLU A 1 128 ? -13.519 -2.404 18.088 1.00 97.56 128 GLU A O 1
ATOM 992 N N . VAL A 1 129 ? -12.128 -2.813 16.373 1.00 96.56 129 VAL A N 1
ATOM 993 C CA . VAL A 1 129 ? -13.148 -3.450 15.526 1.00 96.56 129 VAL A CA 1
ATOM 994 C C . VAL A 1 129 ? -13.721 -4.695 16.210 1.00 96.56 129 VAL A C 1
ATOM 996 O O . VAL A 1 129 ? -14.943 -4.840 16.284 1.00 96.56 129 VAL A O 1
ATOM 999 N N . VAL A 1 130 ? -12.880 -5.557 16.792 1.00 97.19 130 VAL A N 1
ATOM 1000 C CA . VAL A 1 130 ? -13.324 -6.755 17.530 1.00 97.19 130 VAL A CA 1
ATOM 1001 C C . VAL A 1 130 ? -14.256 -6.388 18.691 1.00 97.19 130 VAL A C 1
ATOM 1003 O O . VAL A 1 130 ? -15.291 -7.037 18.879 1.00 97.19 130 VAL A O 1
ATOM 1006 N N . LYS A 1 131 ? -13.946 -5.332 19.457 1.00 97.38 131 LYS A N 1
ATOM 1007 C CA . LYS A 1 131 ? -14.808 -4.864 20.561 1.00 97.38 131 LYS A CA 1
ATOM 1008 C C . LYS A 1 131 ? -16.185 -4.420 20.074 1.00 97.38 131 LYS A C 1
ATOM 1010 O O . LYS A 1 131 ? -17.182 -4.712 20.738 1.00 97.38 131 LYS A O 1
ATOM 1015 N N . VAL A 1 132 ? -16.246 -3.713 18.946 1.00 96.88 132 VAL A N 1
ATOM 1016 C CA . VAL A 1 132 ? -17.511 -3.258 18.350 1.00 96.88 132 VAL A CA 1
ATOM 1017 C C . VAL A 1 132 ? -18.319 -4.451 17.839 1.00 96.88 132 VAL A C 1
ATOM 1019 O O . VAL A 1 132 ? -19.497 -4.573 18.180 1.00 96.88 132 VAL A O 1
ATOM 1022 N N . LEU A 1 133 ? -17.685 -5.372 17.105 1.00 96.56 133 LEU A N 1
ATOM 1023 C CA . LEU A 1 133 ? -18.338 -6.571 16.571 1.00 96.56 133 LEU A CA 1
ATOM 1024 C C . LEU A 1 133 ? -18.922 -7.453 17.682 1.00 96.56 133 LEU A C 1
ATOM 1026 O O . LEU A 1 133 ? -20.063 -7.892 17.571 1.00 96.56 133 LEU A O 1
ATOM 1030 N N . LYS A 1 134 ? -18.202 -7.637 18.798 1.00 97.00 134 LYS A N 1
ATOM 1031 C CA . LYS A 1 134 ? -18.687 -8.397 19.966 1.00 97.00 134 LYS A CA 1
ATOM 1032 C C . LYS A 1 134 ? -19.975 -7.844 20.586 1.00 97.00 134 LYS A C 1
ATOM 1034 O O . LYS A 1 134 ? -20.725 -8.602 21.193 1.00 97.00 134 LYS A O 1
ATOM 1039 N N . LYS A 1 135 ? -20.219 -6.534 20.485 1.00 97.06 135 LYS A N 1
ATOM 1040 C CA . LYS A 1 135 ? -21.414 -5.872 21.040 1.00 97.06 135 LYS A CA 1
ATOM 1041 C C . LYS A 1 135 ? -22.562 -5.776 20.033 1.00 97.06 135 LYS A C 1
ATOM 1043 O O . LYS A 1 135 ? -23.672 -5.394 20.410 1.00 97.06 135 LYS A O 1
ATOM 1048 N N . ALA A 1 136 ? -22.311 -6.079 18.762 1.00 97.12 136 ALA A N 1
ATOM 1049 C CA . ALA A 1 136 ? -23.305 -5.950 17.714 1.00 97.12 136 ALA A CA 1
ATOM 1050 C C . ALA A 1 136 ? -24.401 -7.013 17.875 1.00 97.12 136 ALA A C 1
ATOM 1052 O O . ALA A 1 136 ? -24.130 -8.204 17.985 1.00 97.12 136 ALA A O 1
ATOM 1053 N N . ARG A 1 137 ? -25.670 -6.587 17.851 1.00 96.94 137 ARG A N 1
ATOM 1054 C CA . ARG A 1 137 ? -26.814 -7.520 17.880 1.00 96.94 137 ARG A CA 1
ATOM 1055 C C . ARG A 1 137 ? -27.019 -8.243 16.550 1.00 96.94 137 ARG A C 1
ATOM 1057 O O . ARG A 1 137 ? -27.588 -9.328 16.527 1.00 96.94 137 ARG A O 1
ATOM 1064 N N . ARG A 1 138 ? -26.627 -7.608 15.445 1.00 96.06 138 ARG A N 1
ATOM 1065 C CA . ARG A 1 138 ? -26.696 -8.139 14.080 1.00 96.06 138 ARG A CA 1
ATOM 1066 C C . ARG A 1 138 ? -25.523 -7.581 13.287 1.00 96.06 138 ARG A C 1
ATOM 1068 O O . ARG A 1 138 ? -25.218 -6.397 13.414 1.00 96.06 138 ARG A O 1
ATOM 1075 N N . ILE A 1 139 ? -24.900 -8.427 12.476 1.00 95.19 139 ILE A N 1
ATOM 1076 C CA . ILE A 1 139 ? -23.809 -8.066 11.570 1.00 95.19 139 ILE A CA 1
ATOM 1077 C C . ILE A 1 139 ? -24.281 -8.413 10.160 1.00 95.19 139 ILE A C 1
ATOM 1079 O O . ILE A 1 139 ? -24.729 -9.533 9.922 1.00 95.19 139 ILE A O 1
ATOM 1083 N N . PHE A 1 140 ? -24.204 -7.450 9.245 1.00 93.44 140 PHE A N 1
ATOM 1084 C CA . PHE A 1 140 ? -24.499 -7.661 7.831 1.00 93.44 140 PHE A CA 1
ATOM 1085 C C . PHE A 1 140 ? -23.185 -7.658 7.059 1.00 93.44 140 PHE A C 1
ATOM 1087 O O . PHE A 1 140 ? -22.427 -6.694 7.134 1.00 93.44 140 PHE A O 1
ATOM 1094 N N . TYR A 1 141 ? -22.925 -8.738 6.330 1.00 92.06 141 TYR A N 1
ATOM 1095 C CA . TYR A 1 141 ? -21.795 -8.848 5.419 1.00 92.06 141 TYR A CA 1
ATOM 1096 C C . TYR A 1 141 ? -22.333 -8.800 3.991 1.00 92.06 141 TYR A C 1
ATOM 1098 O O . TYR A 1 141 ? -23.148 -9.638 3.606 1.00 92.06 141 TYR A O 1
ATOM 1106 N N . LEU A 1 142 ? -21.935 -7.776 3.239 1.00 91.38 142 LEU A N 1
ATOM 1107 C CA . LEU A 1 142 ? -22.370 -7.557 1.864 1.00 91.38 142 LEU A CA 1
ATOM 1108 C C . LEU A 1 142 ? -21.184 -7.819 0.941 1.00 91.38 142 LEU A C 1
ATOM 1110 O O . LEU A 1 142 ? -20.155 -7.158 1.056 1.00 91.38 142 LEU A O 1
ATOM 1114 N N . VAL A 1 143 ? -21.345 -8.772 0.026 1.00 89.88 143 VAL A N 1
ATOM 1115 C CA . VAL A 1 143 ? -20.368 -9.066 -1.027 1.00 89.88 143 VAL A CA 1
ATOM 1116 C C . VAL A 1 143 ? -21.037 -8.861 -2.366 1.00 89.88 143 VAL A C 1
ATOM 1118 O O . VAL A 1 143 ? -22.142 -9.351 -2.594 1.00 89.88 143 VAL A O 1
ATOM 1121 N N . TRP A 1 144 ? -20.349 -8.156 -3.257 1.00 90.06 144 TRP A N 1
ATOM 1122 C CA . TRP A 1 144 ? -20.754 -8.016 -4.645 1.00 90.06 144 TRP A CA 1
ATOM 1123 C C . TRP A 1 144 ? -19.706 -8.687 -5.526 1.00 90.06 144 TRP A C 1
ATOM 1125 O O . TRP A 1 144 ? -18.542 -8.298 -5.521 1.00 90.06 144 TRP A O 1
ATOM 1135 N N . VAL A 1 145 ? -20.124 -9.705 -6.274 1.00 84.56 145 VAL A N 1
ATOM 1136 C CA . VAL A 1 145 ? -19.312 -10.311 -7.330 1.00 84.56 145 VAL A CA 1
ATOM 1137 C C . VAL A 1 145 ? -19.661 -9.625 -8.647 1.00 84.56 145 VAL A C 1
ATOM 1139 O O . VAL A 1 145 ? -20.824 -9.623 -9.055 1.00 84.56 145 VAL A O 1
ATOM 1142 N N . HIS A 1 146 ? -18.670 -9.021 -9.301 1.00 64.69 146 HIS A N 1
ATOM 1143 C CA . HIS A 1 146 ? -18.820 -8.514 -10.661 1.00 64.69 146 HIS A CA 1
ATOM 1144 C C . HIS A 1 146 ? -18.605 -9.692 -11.618 1.00 64.69 146 HIS A C 1
ATOM 1146 O O . HIS A 1 146 ? -17.483 -10.176 -11.753 1.00 64.69 146 HIS A O 1
ATOM 1152 N N . LEU A 1 147 ? -19.682 -10.203 -12.217 1.00 49.97 147 LEU A N 1
ATOM 1153 C CA . LEU A 1 147 ? -19.570 -11.112 -13.357 1.00 49.97 147 LEU A CA 1
ATOM 1154 C C . LEU A 1 147 ? -19.151 -10.272 -14.567 1.00 49.97 147 LEU A C 1
ATOM 1156 O O . LEU A 1 147 ? -19.894 -9.375 -14.967 1.00 49.97 147 LEU A O 1
ATOM 1160 N N . ALA A 1 148 ? -17.939 -10.528 -15.059 1.00 55.12 148 ALA A N 1
ATOM 1161 C CA . ALA A 1 148 ? -17.455 -10.037 -16.346 1.00 55.12 148 ALA A CA 1
ATOM 1162 C C . ALA A 1 148 ? -18.114 -10.807 -17.497 1.00 55.12 148 ALA A C 1
ATOM 1164 O O . ALA A 1 148 ? -18.387 -12.017 -17.308 1.00 55.12 148 ALA A O 1
#

Mean predicted aligned error: 11.82 Å

pLDDT: mean 85.18, std 15.36, range [27.45, 97.56]

Secondary structure (DSSP, 8-state):
------HHHHHHHHGGGS-HHHHHHHHHHHH-HHHHHHS-HHHHHHHHT--HHHHHHHHHHTT-SSHHHHHHHHHHHHHHHHTTTTT--S-SPPTT--HHHHHHHHHHHHHHHHHHHHHH--HHHHHHHHHHHHH-S-----------

Foldseek 3Di:
DDPQADLLVLLVVCLVVDDPLLVLLNVCCNVCVVVLLPDDLVVSCVVSVHDSVVQQVSCVVSPDNGSVRSSVRSNNNVVVVVVCVVPPDQLDDDPPDDPVSPVRSVVVVVVVVVVVVVVPDPVVVVVVVVVVVVPDPDDDDDDDDDDD

Nearest PDB structures (foldseek):
  2o3f-assembly2_B  TM=9.166E-01  e=7.237E-05  Bacillus subtilis
  3iwf-assembly2_A  TM=9.380E-01  e=1.992E-04  Staphylococcus epidermidis ATCC 12228
  3iwf-assembly3_B  TM=9.399E-01  e=2.601E-04  Staphylococcus epidermidis ATCC 12228
  8k3b-assembly1_A  TM=6.185E-01  e=1.007E-05  Pseudomonas aeruginosa
  4ivn-assembly1_A  TM=6.804E-01  e=3.777E-04  Vibrio vulnificus YJ016

Solvent-accessible surface area (backbone atoms only — not comparable to full-atom values): 8866 Å² total; per-residue (Å²): 131,84,84,76,60,51,61,65,59,51,49,59,75,45,45,85,81,45,52,77,73,48,40,57,52,47,52,49,44,73,75,39,47,68,59,56,50,71,50,54,66,67,56,50,17,58,76,69,72,47,55,53,71,53,54,32,46,46,31,38,74,76,71,31,95,22,54,68,57,42,36,51,46,43,40,51,35,49,53,57,49,60,67,25,76,85,60,61,71,66,44,79,82,54,97,84,56,50,76,66,54,45,52,50,15,49,50,52,48,52,50,51,53,54,52,51,53,58,73,69,54,57,66,67,60,51,53,53,49,50,57,53,58,75,69,49,91,72,85,86,87,87,83,85,83,83,82,129